Protein AF-A0A543CKT3-F1 (afdb_monomer_lite)

Secondary structure (DSSP, 8-state):
----TTPPPPSS-HHHHHHHHHHHHHH--HHHHHHHHHTHHHHHHHHHHHHHHHHHHHHHHHHHHHHHHHHHHHHHTT-S-TTHHHHHHHHHTT---GGGSTT-PPP----

Sequence (111 aa):
MTRPQHAPRPTLDLDAVRTHLRDAHARRVSTALWTAIADVPVLITEIDRLRTLLALARGQYANLLAAARATLAADQDGENDPLGYLRDEVDANGQLPHRYAPGSRPVDGGR

Structure (mmCIF, N/CA/C/O backbone):
data_AF-A0A543CKT3-F1
#
_entry.id   AF-A0A543CKT3-F1
#
loop_
_atom_site.group_PDB
_atom_site.id
_atom_site.type_symbol
_atom_site.label_atom_id
_atom_site.label_alt_id
_atom_site.label_comp_id
_atom_site.label_asym_id
_atom_site.label_entity_id
_atom_site.label_seq_id
_atom_site.pdbx_PDB_ins_code
_atom_site.Cartn_x
_atom_site.Cartn_y
_atom_site.Cartn_z
_atom_site.occupancy
_atom_site.B_iso_or_equiv
_atom_site.auth_seq_id
_atom_site.auth_comp_id
_atom_site.auth_asym_id
_atom_site.auth_atom_id
_atom_site.pdbx_PDB_model_num
ATOM 1 N N . MET A 1 1 ? 18.207 15.061 7.629 1.00 36.16 1 MET A N 1
ATOM 2 C CA . MET A 1 1 ? 17.121 14.431 6.846 1.00 36.16 1 MET A CA 1
ATOM 3 C C . MET A 1 1 ? 17.102 12.945 7.159 1.00 36.16 1 MET A C 1
ATOM 5 O O . MET A 1 1 ? 17.951 12.203 6.683 1.00 36.16 1 MET A O 1
ATOM 9 N N . THR A 1 2 ? 16.206 12.532 8.048 1.00 38.91 2 THR A N 1
ATOM 10 C CA . THR A 1 2 ? 16.032 11.144 8.488 1.00 38.91 2 THR A CA 1
ATOM 11 C C . THR A 1 2 ? 15.443 10.341 7.330 1.00 38.91 2 THR A C 1
ATOM 13 O O . THR A 1 2 ? 14.368 10.676 6.840 1.00 38.91 2 THR A O 1
ATOM 16 N N . ARG A 1 3 ? 16.146 9.306 6.849 1.00 39.88 3 ARG A N 1
ATOM 17 C CA . ARG A 1 3 ? 15.558 8.346 5.900 1.00 39.88 3 ARG A CA 1
ATOM 18 C C . ARG A 1 3 ? 14.258 7.806 6.514 1.00 39.88 3 ARG A C 1
ATOM 20 O O . ARG A 1 3 ? 14.312 7.383 7.671 1.00 39.88 3 ARG A O 1
ATOM 27 N N . PRO A 1 4 ? 13.126 7.768 5.789 1.00 49.50 4 PRO A N 1
ATOM 28 C CA . PRO A 1 4 ? 11.969 7.022 6.257 1.00 49.50 4 PRO A CA 1
ATOM 29 C C . PRO A 1 4 ? 12.400 5.559 6.386 1.00 49.50 4 PRO A C 1
ATOM 31 O O . PRO A 1 4 ? 12.705 4.902 5.392 1.00 49.50 4 PRO A O 1
ATOM 34 N N . GLN A 1 5 ? 12.484 5.065 7.622 1.00 56.31 5 GLN A N 1
ATOM 35 C CA . GLN A 1 5 ? 13.007 3.734 7.959 1.00 56.31 5 GLN A CA 1
ATOM 36 C C . GLN A 1 5 ? 12.160 2.583 7.372 1.00 56.31 5 GLN A C 1
ATOM 38 O O . GLN A 1 5 ? 12.539 1.426 7.497 1.00 56.31 5 GLN A O 1
ATOM 43 N N . HIS A 1 6 ? 11.043 2.901 6.706 1.00 62.66 6 HIS A N 1
ATOM 44 C CA . HIS A 1 6 ? 10.046 1.970 6.175 1.00 62.66 6 HIS A CA 1
ATOM 45 C C . HIS A 1 6 ? 9.827 2.063 4.655 1.00 62.66 6 HIS A C 1
ATOM 47 O O . HIS A 1 6 ? 8.876 1.481 4.140 1.00 62.66 6 HIS A O 1
ATOM 53 N N . ALA A 1 7 ? 10.668 2.787 3.906 1.00 71.62 7 ALA A N 1
ATOM 54 C CA . ALA A 1 7 ? 10.535 2.781 2.449 1.00 71.62 7 ALA A CA 1
ATOM 55 C C . ALA A 1 7 ? 10.806 1.362 1.902 1.00 71.62 7 ALA A C 1
ATOM 57 O O . ALA A 1 7 ? 11.874 0.807 2.194 1.00 71.62 7 ALA A O 1
ATOM 58 N N . PRO A 1 8 ? 9.881 0.763 1.125 1.00 80.94 8 PRO A N 1
ATOM 59 C CA . PRO A 1 8 ? 10.107 -0.549 0.537 1.00 80.94 8 PRO A CA 1
ATOM 60 C C . PRO A 1 8 ? 11.344 -0.496 -0.360 1.00 80.94 8 PRO A C 1
ATOM 62 O O . PRO A 1 8 ? 11.499 0.413 -1.179 1.00 80.94 8 PRO A O 1
ATOM 65 N N . ARG A 1 9 ? 12.255 -1.455 -0.170 1.00 84.88 9 ARG A N 1
ATOM 66 C CA . ARG A 1 9 ? 13.454 -1.554 -1.004 1.00 84.88 9 ARG A CA 1
ATOM 67 C C . ARG A 1 9 ? 13.050 -1.993 -2.416 1.00 84.88 9 ARG A C 1
ATOM 69 O O . ARG A 1 9 ? 12.261 -2.939 -2.517 1.00 84.88 9 ARG A O 1
ATOM 76 N N . PRO A 1 10 ? 13.592 -1.347 -3.464 1.00 87.44 10 PRO A N 1
ATOM 77 C CA . PRO A 1 10 ? 13.371 -1.780 -4.834 1.00 87.44 10 PRO A CA 1
ATOM 78 C C . PRO A 1 10 ? 13.787 -3.237 -5.020 1.00 87.44 10 PRO A C 1
ATOM 80 O O . PRO A 1 10 ? 14.807 -3.653 -4.465 1.00 87.44 10 PRO A O 1
ATOM 83 N N . THR A 1 11 ? 13.007 -4.006 -5.779 1.00 90.56 11 THR A N 1
ATOM 84 C CA . THR A 1 11 ? 13.377 -5.402 -6.095 1.00 90.56 11 THR A CA 1
ATOM 85 C C . THR A 1 11 ? 14.303 -5.522 -7.297 1.00 90.56 11 THR A C 1
ATOM 87 O O . THR A 1 11 ? 15.028 -6.507 -7.416 1.00 90.56 11 THR A O 1
ATOM 90 N N . LEU A 1 12 ? 14.307 -4.501 -8.155 1.00 92.06 12 LEU A N 1
ATOM 91 C CA . LEU A 1 12 ? 15.176 -4.402 -9.319 1.00 92.06 12 LEU A CA 1
ATOM 92 C C . LEU A 1 12 ? 16.419 -3.556 -9.030 1.00 92.06 12 LEU A C 1
ATOM 94 O O . LEU A 1 12 ? 16.400 -2.645 -8.196 1.00 92.06 12 LEU A O 1
ATOM 98 N N . ASP A 1 13 ? 17.491 -3.834 -9.768 1.00 94.31 13 ASP A N 1
ATOM 99 C CA . ASP A 1 13 ? 18.712 -3.034 -9.745 1.00 94.31 13 ASP A CA 1
ATOM 100 C C . ASP A 1 13 ? 18.505 -1.732 -10.535 1.00 94.31 13 ASP A C 1
ATOM 102 O O . ASP A 1 13 ? 18.619 -1.677 -11.762 1.00 94.31 13 ASP A O 1
ATOM 106 N N . LEU A 1 14 ? 18.170 -0.660 -9.814 1.00 92.81 14 LEU A N 1
ATOM 107 C CA . LEU A 1 14 ? 17.936 0.652 -10.417 1.00 92.81 14 LEU A CA 1
ATOM 108 C C . LEU A 1 14 ? 19.203 1.239 -11.043 1.00 92.81 14 LEU A C 1
ATOM 110 O O . LEU A 1 14 ? 19.102 2.050 -11.966 1.00 92.81 14 LEU A O 1
ATOM 114 N N . ASP A 1 15 ? 20.382 0.868 -10.550 1.00 94.62 15 ASP A N 1
ATOM 115 C CA . ASP A 1 15 ? 21.638 1.399 -11.063 1.00 94.62 15 ASP A CA 1
ATOM 116 C C . ASP A 1 15 ? 22.016 0.720 -12.381 1.00 94.62 15 ASP A C 1
ATOM 118 O O . ASP A 1 15 ? 22.476 1.406 -13.301 1.00 94.62 15 ASP A O 1
ATOM 122 N N . ALA A 1 16 ? 21.711 -0.571 -12.536 1.00 94.19 16 ALA A N 1
ATOM 123 C CA . ALA A 1 16 ? 21.790 -1.261 -13.822 1.00 94.19 16 ALA A CA 1
ATOM 124 C C . ALA A 1 16 ? 20.866 -0.612 -14.868 1.00 94.19 16 ALA A C 1
ATOM 126 O O . ALA A 1 16 ? 21.343 -0.188 -15.922 1.00 94.19 16 ALA A O 1
ATOM 127 N N . VAL A 1 17 ? 19.585 -0.397 -14.541 1.00 95.94 17 VAL A N 1
ATOM 128 C CA . VAL A 1 17 ? 18.618 0.255 -15.450 1.00 95.94 17 VAL A CA 1
ATOM 129 C C . VAL A 1 17 ? 19.081 1.657 -15.862 1.00 95.94 17 VAL A C 1
ATOM 131 O O . VAL A 1 17 ? 19.076 2.028 -17.039 1.00 95.94 17 VAL A O 1
ATOM 134 N N . ARG A 1 18 ? 19.549 2.464 -14.899 1.00 96.12 18 ARG A N 1
ATOM 135 C CA . ARG A 1 18 ? 20.107 3.798 -15.185 1.00 96.12 18 ARG A CA 1
ATOM 136 C C . ARG A 1 18 ? 21.345 3.732 -16.066 1.00 96.12 18 ARG A C 1
ATOM 138 O O . ARG A 1 18 ? 21.627 4.679 -16.799 1.00 96.12 18 ARG A O 1
ATOM 145 N N . THR A 1 19 ? 22.131 2.670 -15.953 1.00 97.25 19 THR A N 1
ATOM 146 C CA . THR A 1 19 ? 23.323 2.462 -16.775 1.00 97.25 19 THR A CA 1
ATOM 147 C C . THR A 1 19 ? 22.934 2.126 -18.206 1.00 97.25 19 THR A C 1
ATOM 149 O O . THR A 1 19 ? 23.412 2.804 -19.112 1.00 97.25 19 THR A O 1
ATOM 152 N N . HIS A 1 20 ? 21.991 1.205 -18.415 1.00 95.69 20 HIS A N 1
ATOM 153 C CA . HIS A 1 20 ? 21.482 0.876 -19.748 1.00 95.69 20 HIS A CA 1
ATOM 154 C C . HIS A 1 20 ? 20.886 2.095 -20.457 1.00 95.69 20 HIS A C 1
ATOM 156 O O . HIS A 1 20 ? 21.208 2.350 -21.618 1.00 95.69 20 HIS A O 1
ATOM 162 N N . LEU A 1 21 ? 20.089 2.908 -19.752 1.00 94.88 21 LEU A N 1
ATOM 163 C CA . LEU A 1 21 ? 19.525 4.135 -20.318 1.00 94.88 21 LEU A CA 1
ATOM 164 C C . LEU A 1 21 ? 20.618 5.129 -20.739 1.00 94.88 21 LEU A C 1
ATOM 166 O O . LEU A 1 21 ? 20.566 5.688 -21.837 1.00 94.88 21 LEU A O 1
ATOM 170 N N . ARG A 1 22 ? 21.626 5.347 -19.886 1.00 96.62 22 ARG A N 1
ATOM 171 C CA . ARG A 1 22 ? 22.757 6.231 -20.210 1.00 96.62 22 ARG A CA 1
ATOM 172 C C . ARG A 1 22 ? 23.546 5.717 -21.411 1.00 96.62 22 ARG A C 1
ATOM 174 O O . ARG A 1 22 ? 23.859 6.507 -22.300 1.00 96.62 22 ARG A O 1
ATOM 181 N N . ASP A 1 23 ? 23.824 4.418 -21.466 1.00 94.44 23 ASP A N 1
ATOM 182 C CA . ASP A 1 23 ? 24.523 3.798 -22.592 1.00 94.44 23 ASP A CA 1
ATOM 183 C C . ASP A 1 23 ? 23.727 3.915 -23.898 1.00 94.44 23 ASP A C 1
ATOM 185 O O . ASP A 1 23 ? 24.303 4.253 -24.936 1.00 94.44 23 ASP A O 1
ATOM 189 N N . ALA A 1 24 ? 22.405 3.719 -23.856 1.00 95.12 24 ALA A N 1
ATOM 190 C CA . ALA A 1 24 ? 21.529 3.908 -25.009 1.00 95.12 24 ALA A CA 1
ATOM 191 C C . ALA A 1 24 ? 21.582 5.352 -25.535 1.00 95.12 24 ALA A C 1
ATOM 193 O O . ALA A 1 24 ? 21.748 5.568 -26.738 1.00 95.12 24 ALA A O 1
ATOM 194 N N . HIS A 1 25 ? 21.517 6.344 -24.640 1.00 93.44 25 HIS A N 1
ATOM 195 C CA . HIS A 1 25 ? 21.609 7.762 -24.998 1.00 93.44 25 HIS A CA 1
ATOM 196 C C . HIS A 1 25 ? 22.975 8.152 -25.577 1.00 93.44 25 HIS A C 1
ATOM 198 O O . HIS A 1 25 ? 23.030 8.926 -26.539 1.00 93.44 25 HIS A O 1
ATOM 204 N N . ALA A 1 26 ? 24.059 7.639 -24.989 1.00 94.75 26 ALA A N 1
ATOM 205 C CA . ALA A 1 26 ? 25.425 7.991 -25.361 1.00 94.75 26 ALA A CA 1
ATOM 206 C C . ALA A 1 26 ? 25.859 7.339 -26.678 1.00 94.75 26 ALA A C 1
ATOM 208 O O . ALA A 1 26 ? 26.428 8.005 -27.538 1.00 94.75 26 ALA A O 1
ATOM 209 N N . ARG A 1 27 ? 25.593 6.038 -26.843 1.00 91.12 27 ARG A N 1
ATOM 210 C CA . ARG A 1 27 ? 26.111 5.256 -27.975 1.00 91.12 27 ARG A CA 1
ATOM 211 C C . ARG A 1 27 ? 25.148 5.217 -29.153 1.00 91.12 27 ARG A C 1
ATOM 213 O O . ARG A 1 27 ? 25.598 5.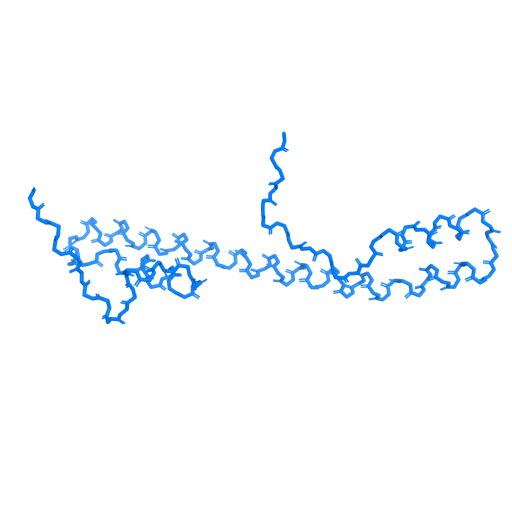098 -30.286 1.00 91.12 27 ARG A O 1
ATOM 220 N N . ARG A 1 28 ? 23.835 5.290 -28.894 1.00 86.88 28 ARG A N 1
ATOM 221 C CA . ARG A 1 28 ? 22.755 5.225 -29.901 1.00 86.88 28 ARG A CA 1
ATOM 222 C C . ARG A 1 28 ? 22.860 4.038 -30.867 1.00 86.88 28 ARG A C 1
ATOM 224 O O . ARG A 1 28 ? 22.357 4.092 -31.986 1.00 86.88 28 ARG A O 1
ATOM 231 N N . VAL A 1 29 ? 23.502 2.958 -30.428 1.00 93.50 29 VAL A N 1
ATOM 232 C CA . VAL A 1 29 ? 23.581 1.694 -31.165 1.00 93.50 29 VAL A CA 1
ATOM 233 C C . VAL A 1 29 ? 22.371 0.827 -30.835 1.00 93.50 29 VAL A C 1
ATOM 235 O O . VAL A 1 29 ? 21.871 0.850 -29.707 1.00 93.50 29 VAL A O 1
ATOM 238 N N . SER A 1 30 ? 21.911 0.041 -31.810 1.00 93.50 30 SER A N 1
ATOM 239 C CA . SER A 1 30 ? 20.669 -0.735 -31.707 1.0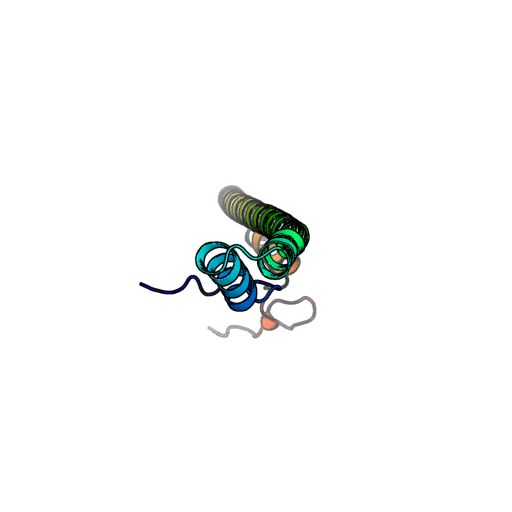0 93.50 30 SER A CA 1
ATOM 240 C C . SER A 1 30 ? 20.639 -1.660 -30.491 1.00 93.50 30 SER A C 1
ATOM 242 O O . SER A 1 30 ? 19.609 -1.762 -29.838 1.00 93.50 30 SER A O 1
ATOM 244 N N . THR A 1 31 ? 21.760 -2.297 -30.145 1.00 95.31 31 THR A N 1
ATOM 245 C CA . THR A 1 31 ? 21.847 -3.199 -28.986 1.00 95.31 31 THR A CA 1
ATOM 246 C C . THR A 1 31 ? 21.613 -2.470 -27.666 1.00 95.31 31 THR A C 1
ATOM 248 O O . THR A 1 31 ? 20.777 -2.902 -26.885 1.00 95.31 31 THR A O 1
ATOM 251 N N . ALA A 1 32 ? 22.276 -1.331 -27.441 1.00 93.62 32 ALA A N 1
ATOM 252 C CA . ALA A 1 32 ? 22.096 -0.533 -26.227 1.00 93.62 32 ALA A CA 1
ATOM 253 C C . ALA A 1 32 ? 20.656 -0.008 -26.099 1.00 93.62 32 ALA A C 1
ATOM 255 O O . ALA A 1 32 ? 20.093 -0.000 -25.006 1.00 93.62 32 ALA A O 1
ATOM 256 N N . LEU A 1 33 ? 20.043 0.380 -27.223 1.00 95.62 33 LEU A N 1
ATOM 257 C CA . LEU A 1 33 ? 18.647 0.806 -27.250 1.00 95.62 33 LEU A CA 1
ATOM 258 C C . LEU A 1 33 ? 17.693 -0.340 -26.882 1.00 95.62 33 LEU A C 1
ATOM 260 O O . LEU A 1 33 ? 16.812 -0.149 -26.049 1.00 95.62 33 LEU A O 1
ATOM 264 N N . TRP A 1 34 ? 17.886 -1.531 -27.455 1.00 97.25 34 TRP A N 1
ATOM 265 C CA . TRP A 1 34 ? 17.075 -2.705 -27.125 1.00 97.25 34 TRP A CA 1
ATOM 266 C C . TRP A 1 34 ? 17.223 -3.127 -25.664 1.00 97.25 34 TRP A C 1
ATOM 268 O O . TRP A 1 34 ? 16.217 -3.448 -25.037 1.00 97.25 34 TRP A O 1
ATOM 278 N N . THR A 1 35 ? 18.432 -3.063 -25.101 1.00 95.44 35 THR A N 1
ATOM 279 C CA . THR A 1 35 ? 18.651 -3.335 -23.675 1.00 95.44 35 THR A CA 1
ATOM 280 C C . THR A 1 35 ? 17.863 -2.362 -22.796 1.00 95.44 35 THR A C 1
ATOM 282 O O . THR A 1 35 ? 17.146 -2.802 -21.905 1.00 95.44 35 THR A O 1
ATOM 285 N N . ALA A 1 36 ? 17.911 -1.056 -23.079 1.00 95.50 36 ALA A N 1
ATOM 286 C CA . ALA A 1 36 ? 17.139 -0.071 -22.317 1.00 95.50 36 ALA A CA 1
ATOM 287 C C . ALA A 1 36 ? 15.614 -0.253 -22.471 1.00 95.50 36 ALA A C 1
ATOM 289 O O . ALA A 1 36 ? 14.866 -0.040 -21.520 1.00 95.50 36 ALA A O 1
ATOM 290 N N . ILE A 1 37 ? 15.136 -0.671 -23.650 1.00 97.00 37 ILE A N 1
ATOM 291 C CA . ILE A 1 37 ? 13.716 -0.998 -23.874 1.00 97.00 37 ILE A CA 1
ATOM 292 C C . ILE A 1 37 ? 13.304 -2.243 -23.074 1.00 97.00 37 ILE A C 1
ATOM 294 O O . ILE A 1 37 ? 12.200 -2.282 -22.531 1.00 97.00 37 ILE A O 1
ATOM 298 N N . ALA A 1 38 ? 14.181 -3.242 -22.964 1.00 96.38 38 ALA A N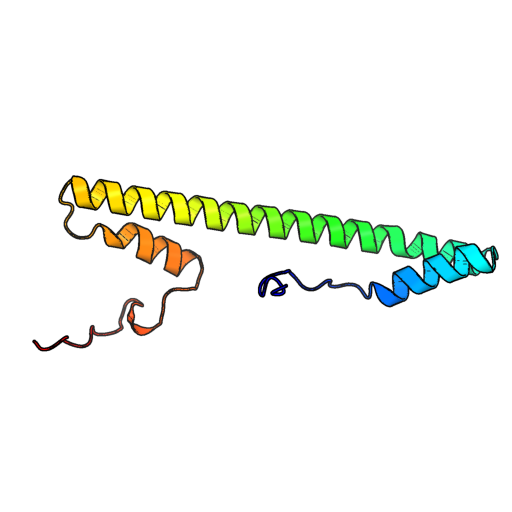 1
ATOM 299 C CA . ALA A 1 38 ? 13.914 -4.468 -22.216 1.00 96.38 38 ALA A CA 1
ATOM 300 C C . ALA A 1 38 ? 13.743 -4.236 -20.701 1.00 96.38 38 ALA A C 1
ATOM 302 O O . ALA A 1 38 ? 13.098 -5.047 -20.039 1.00 96.38 38 ALA A O 1
ATOM 303 N N . ASP A 1 39 ? 14.236 -3.116 -20.161 1.00 97.44 39 ASP A N 1
ATOM 304 C CA . ASP A 1 39 ? 14.025 -2.737 -18.758 1.00 97.44 39 ASP A CA 1
ATOM 305 C C . ASP A 1 39 ? 12.602 -2.198 -18.487 1.00 97.44 39 ASP A C 1
ATOM 307 O O . ASP A 1 39 ? 12.145 -2.195 -17.342 1.00 97.44 39 ASP A O 1
ATOM 311 N N . VAL A 1 40 ? 11.861 -1.760 -19.518 1.00 96.81 40 VAL A N 1
ATOM 312 C CA . VAL A 1 40 ? 10.535 -1.127 -19.355 1.00 96.81 40 VAL A CA 1
ATOM 313 C C . VAL A 1 40 ? 9.510 -2.046 -18.672 1.00 96.81 40 VAL A C 1
ATOM 315 O O . VAL A 1 40 ? 8.888 -1.600 -17.705 1.00 96.81 40 VAL A O 1
ATOM 318 N N . PRO A 1 41 ? 9.321 -3.318 -19.079 1.00 97.50 41 PRO A N 1
ATOM 319 C CA . PRO A 1 41 ? 8.383 -4.214 -18.398 1.00 97.50 41 PRO A CA 1
ATOM 320 C C . PRO A 1 41 ? 8.745 -4.464 -16.926 1.00 97.50 41 PRO A C 1
ATOM 322 O O . PRO A 1 41 ? 7.859 -4.579 -16.075 1.00 97.50 41 PRO A O 1
ATOM 325 N N . VAL A 1 42 ? 10.043 -4.505 -16.608 1.00 95.12 42 VAL A N 1
ATOM 326 C CA . VAL A 1 42 ? 10.534 -4.689 -15.234 1.00 95.12 42 VAL A CA 1
ATOM 327 C C . VAL A 1 42 ? 10.206 -3.459 -14.383 1.00 95.12 42 VAL A C 1
ATOM 329 O O . VAL A 1 42 ? 9.701 -3.596 -13.269 1.00 95.12 42 VAL A O 1
ATOM 332 N N . LEU A 1 43 ? 10.397 -2.252 -14.927 1.00 96.75 43 LEU A N 1
ATOM 333 C CA . LEU A 1 43 ? 10.018 -1.002 -14.261 1.00 96.75 43 LEU A CA 1
ATOM 334 C C . LEU A 1 43 ? 8.507 -0.892 -14.029 1.00 96.75 43 LEU A C 1
ATOM 336 O O . LEU A 1 43 ? 8.097 -0.472 -12.949 1.00 96.75 43 LEU A O 1
ATOM 340 N N . ILE A 1 44 ? 7.679 -1.280 -15.005 1.00 98.06 44 ILE A N 1
ATOM 341 C CA . ILE A 1 44 ? 6.213 -1.299 -14.851 1.00 98.06 44 ILE A CA 1
ATOM 342 C C . ILE A 1 44 ? 5.816 -2.239 -13.706 1.00 98.06 44 ILE A C 1
ATOM 344 O O . ILE A 1 44 ? 5.058 -1.844 -12.822 1.00 98.06 44 ILE A O 1
ATOM 348 N N . THR A 1 45 ? 6.399 -3.440 -13.669 1.00 97.06 45 THR A N 1
ATOM 349 C CA . THR A 1 45 ? 6.140 -4.431 -12.612 1.00 97.06 45 THR A CA 1
ATOM 350 C C . THR A 1 45 ? 6.506 -3.890 -11.226 1.00 97.06 45 THR A C 1
ATOM 352 O O . THR A 1 45 ? 5.749 -4.055 -10.267 1.00 97.06 45 THR A O 1
ATOM 355 N N . GLU A 1 46 ? 7.642 -3.200 -11.103 1.00 96.06 46 GLU A N 1
ATOM 356 C CA . GLU A 1 46 ? 8.058 -2.591 -9.837 1.00 96.06 46 GLU A CA 1
ATOM 357 C C . GLU A 1 46 ? 7.152 -1.422 -9.429 1.00 96.06 46 GLU A C 1
ATOM 359 O O . GLU A 1 46 ? 6.809 -1.295 -8.253 1.00 96.06 46 GLU A O 1
ATOM 364 N N . ILE A 1 47 ? 6.703 -0.596 -10.379 1.00 96.38 47 ILE A N 1
ATOM 365 C CA . ILE A 1 47 ? 5.727 0.469 -10.110 1.00 96.38 47 ILE A CA 1
ATOM 366 C C . ILE A 1 47 ? 4.423 -0.129 -9.574 1.00 96.38 47 ILE A C 1
ATOM 368 O O . ILE A 1 47 ? 3.919 0.342 -8.554 1.00 96.38 47 ILE A O 1
ATOM 372 N N . ASP A 1 48 ? 3.891 -1.176 -10.202 1.00 97.50 48 ASP A N 1
ATOM 373 C CA . ASP A 1 48 ? 2.654 -1.822 -9.753 1.00 97.50 48 ASP A CA 1
ATOM 374 C C . ASP A 1 48 ? 2.813 -2.457 -8.367 1.00 97.50 48 ASP A C 1
ATOM 376 O O . ASP A 1 48 ? 1.955 -2.279 -7.496 1.00 97.50 48 ASP A O 1
ATOM 380 N N . ARG A 1 49 ? 3.955 -3.101 -8.099 1.00 95.56 49 ARG A N 1
ATOM 381 C CA . ARG A 1 49 ? 4.302 -3.596 -6.760 1.00 95.56 49 ARG A CA 1
ATOM 382 C C . ARG A 1 49 ? 4.307 -2.466 -5.727 1.00 95.56 49 ARG A C 1
ATOM 384 O O . ARG A 1 49 ? 3.691 -2.602 -4.670 1.00 95.56 49 ARG A O 1
ATOM 391 N N . LEU A 1 50 ? 4.980 -1.351 -6.011 1.00 95.62 50 LEU A N 1
ATOM 392 C CA . LEU A 1 50 ? 5.055 -0.206 -5.099 1.00 95.62 50 LEU A CA 1
ATOM 393 C C . LEU A 1 50 ? 3.679 0.434 -4.866 1.00 95.62 50 LEU A C 1
ATOM 395 O O . LEU A 1 50 ? 3.381 0.838 -3.741 1.00 95.62 50 LEU A O 1
ATOM 399 N N . ARG A 1 51 ? 2.815 0.487 -5.888 1.00 96.62 51 ARG A N 1
ATOM 400 C CA . ARG A 1 51 ? 1.429 0.969 -5.756 1.00 96.62 51 ARG A CA 1
ATOM 401 C C . ARG A 1 51 ? 0.607 0.064 -4.845 1.00 96.62 51 ARG A C 1
ATOM 403 O O . ARG A 1 51 ? -0.086 0.581 -3.971 1.00 96.62 51 ARG A O 1
ATOM 410 N N . THR A 1 52 ? 0.730 -1.253 -4.996 1.00 96.44 52 THR A N 1
ATOM 411 C CA . THR A 1 52 ? 0.085 -2.230 -4.107 1.00 96.44 52 THR A CA 1
ATOM 412 C C . THR A 1 52 ? 0.568 -2.074 -2.666 1.00 96.44 52 THR A C 1
ATOM 414 O O . THR A 1 52 ? -0.251 -1.964 -1.758 1.00 96.44 52 THR A O 1
ATOM 417 N N . LEU A 1 53 ? 1.883 -1.976 -2.441 1.00 94.81 53 LEU A N 1
ATOM 418 C CA . LEU A 1 53 ? 2.444 -1.771 -1.100 1.00 94.81 53 LEU A CA 1
ATOM 419 C C . LEU A 1 53 ? 1.973 -0.454 -0.467 1.00 94.81 53 LEU A C 1
ATOM 421 O O . LEU A 1 53 ? 1.649 -0.421 0.718 1.00 94.81 53 LEU A O 1
ATOM 425 N N . LEU A 1 54 ? 1.884 0.622 -1.252 1.00 94.81 54 LEU A N 1
ATOM 426 C CA . LEU A 1 54 ? 1.364 1.903 -0.776 1.00 94.81 54 LEU A CA 1
ATOM 427 C C . LEU A 1 54 ? -0.126 1.825 -0.418 1.00 94.81 54 LEU A C 1
ATOM 429 O O . LEU A 1 54 ? -0.542 2.414 0.579 1.00 94.81 54 LEU A O 1
ATOM 433 N N . ALA A 1 55 ? -0.931 1.125 -1.219 1.00 96.12 55 ALA A N 1
ATOM 434 C CA . ALA A 1 55 ? -2.347 0.917 -0.932 1.00 96.12 55 ALA A CA 1
ATOM 435 C C . ALA A 1 55 ? -2.540 0.114 0.363 1.00 96.12 55 ALA A C 1
ATOM 437 O O . ALA A 1 55 ? -3.321 0.529 1.218 1.00 96.12 55 ALA A O 1
ATOM 438 N N . LEU A 1 56 ? -1.768 -0.963 0.546 1.00 93.94 56 LEU A N 1
ATOM 439 C CA . LEU A 1 56 ? -1.769 -1.764 1.771 1.00 93.94 56 LEU A CA 1
ATOM 440 C C . LEU A 1 56 ? -1.390 -0.923 2.996 1.00 93.94 56 LEU A C 1
ATOM 442 O O . LEU A 1 56 ? -2.144 -0.893 3.963 1.00 93.94 56 LEU A O 1
ATOM 446 N N . ALA A 1 57 ? -0.290 -0.167 2.931 1.00 92.50 57 ALA A N 1
ATOM 447 C CA . ALA A 1 57 ? 0.155 0.678 4.041 1.00 92.50 57 ALA A CA 1
ATOM 448 C C . ALA A 1 57 ? -0.873 1.765 4.407 1.00 92.50 57 ALA A C 1
ATOM 450 O O . ALA A 1 57 ? -1.099 2.051 5.583 1.00 92.50 57 ALA A O 1
ATOM 451 N N . ARG A 1 58 ? -1.532 2.367 3.407 1.00 95.81 58 ARG A N 1
ATOM 452 C CA . ARG A 1 58 ? -2.623 3.330 3.638 1.00 95.81 58 ARG A CA 1
ATOM 453 C C . ARG A 1 58 ? -3.844 2.676 4.279 1.00 95.81 58 ARG A C 1
ATOM 455 O O . ARG A 1 58 ? -4.453 3.299 5.142 1.00 95.81 58 ARG A O 1
ATOM 462 N N . GLY A 1 59 ? -4.177 1.449 3.880 1.00 95.94 59 GLY A N 1
ATOM 463 C CA . GLY A 1 59 ? -5.242 0.657 4.498 1.00 95.94 59 GLY A CA 1
ATOM 464 C C . GLY A 1 59 ? -4.946 0.349 5.965 1.00 95.94 59 GLY A C 1
ATOM 465 O O . GLY A 1 59 ? -5.757 0.666 6.827 1.00 95.94 59 GLY A O 1
ATOM 466 N N . GLN A 1 60 ? -3.747 -0.155 6.263 1.00 94.38 60 GLN A N 1
ATOM 467 C CA . GLN A 1 60 ? -3.300 -0.433 7.635 1.00 94.38 60 GLN A CA 1
ATOM 468 C C . GLN A 1 60 ? -3.346 0.819 8.520 1.00 94.38 60 GLN A C 1
ATOM 470 O O . GLN A 1 60 ? -3.842 0.773 9.643 1.00 94.38 60 GLN A O 1
ATOM 475 N N . TYR A 1 61 ? -2.895 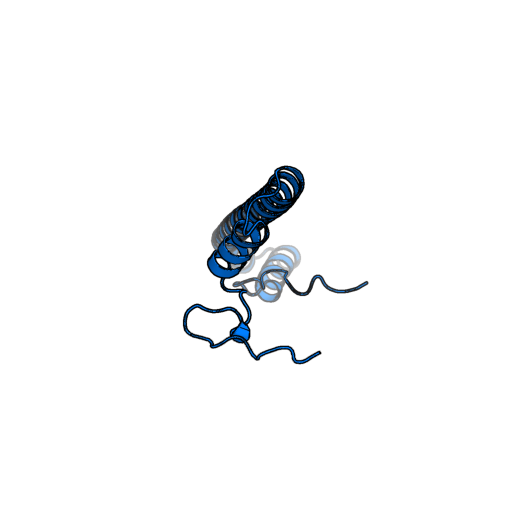1.965 8.001 1.00 94.75 61 TYR A N 1
ATOM 476 C CA . TYR A 1 61 ? -2.986 3.236 8.719 1.00 94.75 61 TYR A CA 1
ATOM 477 C C . TYR A 1 61 ? -4.437 3.670 8.975 1.00 94.75 61 TYR A C 1
ATOM 479 O O . TYR A 1 61 ? -4.754 4.128 10.072 1.00 94.75 61 TYR A O 1
ATOM 487 N N . ALA A 1 62 ? -5.319 3.537 7.980 1.00 97.50 62 ALA A N 1
ATOM 488 C CA . ALA A 1 62 ? -6.729 3.884 8.130 1.00 97.50 62 ALA A CA 1
ATOM 489 C C . ALA A 1 62 ? -7.420 3.009 9.187 1.00 97.50 62 ALA A C 1
ATOM 491 O O . ALA A 1 62 ? -8.160 3.545 10.011 1.00 97.50 62 ALA A O 1
ATOM 492 N N . ASN A 1 63 ? -7.128 1.706 9.205 1.00 96.19 63 ASN A N 1
ATOM 493 C CA . ASN A 1 63 ? -7.654 0.781 10.207 1.00 96.19 63 ASN A CA 1
ATOM 494 C C . ASN A 1 63 ? -7.149 1.127 11.612 1.00 96.19 63 ASN A C 1
ATOM 496 O O . ASN A 1 63 ? -7.950 1.271 12.532 1.00 96.19 63 ASN A O 1
ATOM 500 N N . LEU A 1 64 ? -5.847 1.386 11.770 1.00 96.69 64 LEU A N 1
ATOM 501 C CA . LEU A 1 64 ? -5.282 1.790 13.059 1.00 96.69 64 LEU A CA 1
ATOM 502 C C . LEU A 1 64 ? -5.891 3.109 13.565 1.00 96.69 64 LEU A C 1
ATOM 504 O O . LEU A 1 64 ? -6.200 3.246 14.747 1.00 96.69 64 LEU A O 1
ATOM 508 N N . LEU A 1 65 ? -6.102 4.082 12.672 1.00 98.25 65 LEU A N 1
ATOM 509 C CA . LEU A 1 65 ? -6.767 5.339 13.015 1.00 98.25 65 LEU A CA 1
ATOM 510 C C . LEU A 1 65 ? -8.235 5.117 13.407 1.00 98.25 65 LEU A C 1
ATOM 512 O O . LEU A 1 65 ? -8.733 5.797 14.304 1.00 98.25 65 LEU A O 1
ATOM 516 N N . ALA A 1 66 ? -8.927 4.185 12.748 1.00 98.06 66 ALA A N 1
ATOM 517 C CA . ALA A 1 66 ? -10.287 3.802 13.103 1.00 98.06 66 ALA A CA 1
ATOM 518 C C . ALA A 1 66 ? -10.339 3.149 14.491 1.00 98.06 66 ALA A C 1
ATOM 520 O O . ALA A 1 66 ? -11.141 3.584 15.312 1.00 98.06 66 ALA A O 1
ATOM 521 N N . ALA A 1 67 ? -9.441 2.209 14.799 1.00 98.06 67 ALA A N 1
ATOM 522 C CA . ALA A 1 67 ? -9.348 1.614 16.132 1.00 98.06 67 ALA A CA 1
ATOM 523 C C . ALA A 1 67 ? -8.991 2.633 17.214 1.00 98.06 67 ALA A C 1
ATOM 525 O O . ALA A 1 67 ? -9.626 2.645 18.260 1.00 98.06 67 ALA A O 1
ATOM 526 N N . ALA A 1 68 ? -8.052 3.549 16.958 1.00 98.06 68 ALA A N 1
ATOM 527 C CA . ALA A 1 68 ? -7.740 4.616 17.907 1.00 98.06 68 ALA A CA 1
ATOM 528 C C . ALA A 1 68 ? -8.968 5.499 18.199 1.00 98.06 68 ALA A C 1
ATOM 530 O O . ALA A 1 68 ? -9.215 5.864 19.346 1.00 98.06 68 ALA A O 1
ATOM 531 N N . ARG A 1 69 ? -9.768 5.821 17.173 1.00 98.44 69 ARG A N 1
ATOM 532 C CA . ARG A 1 69 ? -11.032 6.556 17.345 1.00 98.44 69 ARG A CA 1
ATOM 533 C C . ARG A 1 69 ? -12.076 5.737 18.104 1.00 98.44 69 ARG A C 1
ATOM 535 O O . ARG A 1 69 ? -12.746 6.304 18.959 1.00 98.44 69 ARG A O 1
ATOM 542 N N . ALA A 1 70 ? -12.191 4.440 17.818 1.00 98.06 70 ALA A N 1
ATOM 543 C CA . ALA A 1 70 ? -13.093 3.533 18.525 1.00 98.06 70 ALA A CA 1
ATOM 544 C C . ALA A 1 70 ? -12.728 3.431 20.012 1.00 98.06 70 ALA A C 1
ATOM 546 O O . ALA A 1 70 ? -13.597 3.593 20.856 1.00 98.06 70 ALA A O 1
ATOM 547 N N . THR A 1 71 ? -11.439 3.292 20.336 1.00 98.19 71 THR A N 1
ATOM 548 C CA . THR A 1 71 ? -10.932 3.313 21.715 1.00 98.19 71 THR A CA 1
ATOM 549 C C . THR A 1 71 ? -11.303 4.601 22.448 1.00 98.19 71 THR A C 1
ATOM 551 O O . THR A 1 71 ? -11.752 4.538 23.585 1.00 98.19 71 THR A O 1
ATOM 554 N N . LEU A 1 72 ? -11.145 5.770 21.817 1.00 98.31 72 LEU A N 1
ATOM 555 C CA . LEU A 1 72 ? -11.507 7.047 22.447 1.00 98.31 72 LEU A CA 1
ATOM 556 C C . LEU A 1 72 ? -13.016 7.177 22.691 1.00 98.31 72 LEU A C 1
ATOM 558 O O . LEU A 1 72 ? -13.412 7.734 23.708 1.00 98.31 72 LEU A O 1
ATOM 562 N N . ALA A 1 73 ? -13.849 6.683 21.774 1.00 98.31 73 ALA A N 1
ATOM 563 C CA . ALA A 1 73 ? -15.299 6.670 21.957 1.00 98.31 73 ALA A CA 1
ATOM 564 C C . ALA A 1 73 ? -15.712 5.700 23.077 1.00 98.31 73 ALA A C 1
ATOM 566 O O . ALA A 1 73 ? -16.443 6.082 23.982 1.00 98.31 73 ALA A O 1
ATOM 567 N N . ALA A 1 74 ? -15.159 4.487 23.072 1.00 97.75 74 ALA A N 1
ATOM 568 C CA . ALA A 1 74 ? -15.399 3.472 24.091 1.00 97.75 74 ALA A CA 1
ATOM 569 C C . ALA A 1 74 ? -14.994 3.934 25.503 1.00 97.75 74 ALA A C 1
ATOM 571 O O . ALA A 1 74 ? -15.698 3.656 26.470 1.00 97.75 74 ALA A O 1
ATOM 572 N N . ASP A 1 75 ? -13.892 4.681 25.627 1.00 98.12 75 ASP A N 1
ATOM 573 C CA . ASP A 1 75 ? -13.462 5.292 26.893 1.00 98.12 75 ASP A CA 1
ATOM 574 C C . ASP A 1 75 ? -14.466 6.347 27.388 1.00 98.12 75 ASP A C 1
ATOM 576 O O . ASP A 1 75 ? -14.827 6.359 28.564 1.00 98.12 75 ASP A O 1
ATOM 580 N N . GLN A 1 76 ? -14.988 7.183 26.484 1.00 97.62 76 GLN A N 1
ATOM 581 C CA . GLN A 1 76 ? -16.020 8.178 26.808 1.00 97.62 76 GLN A CA 1
ATOM 582 C C . GLN A 1 76 ? -17.351 7.540 27.219 1.00 97.62 76 GLN A C 1
ATOM 584 O O . GLN A 1 76 ? -18.031 8.065 28.102 1.00 97.62 76 GLN A O 1
ATOM 589 N N . ASP A 1 77 ? -17.698 6.408 26.610 1.00 97.94 77 ASP A N 1
ATOM 590 C CA . ASP A 1 77 ? -18.918 5.655 26.903 1.00 97.94 77 ASP A CA 1
ATOM 591 C C . ASP A 1 77 ? -18.785 4.763 28.155 1.00 97.94 77 ASP A C 1
ATOM 593 O O . ASP A 1 77 ? -19.770 4.175 28.609 1.00 97.94 77 ASP A O 1
ATOM 597 N N . GLY A 1 78 ? -17.588 4.675 28.748 1.00 97.12 78 GLY A N 1
ATOM 598 C CA . GLY A 1 78 ? -17.321 3.867 29.939 1.00 97.12 78 GLY A CA 1
ATOM 599 C C . GLY A 1 78 ? -17.316 2.359 29.673 1.00 97.12 78 GLY A C 1
ATOM 600 O O . GLY A 1 78 ? -17.653 1.579 30.567 1.00 97.12 78 GLY A O 1
ATOM 601 N N . GLU A 1 79 ? -16.967 1.935 28.455 1.00 97.00 79 GLU A N 1
ATOM 602 C CA . GLU A 1 79 ? -16.810 0.520 28.113 1.00 97.00 79 GLU A CA 1
ATOM 603 C C . GLU A 1 79 ? -15.716 -0.137 28.980 1.00 97.00 79 GLU A C 1
ATOM 605 O O . GLU A 1 79 ? -14.741 0.499 29.373 1.00 97.00 79 GLU A O 1
ATOM 610 N N . ASN A 1 80 ? -15.866 -1.430 29.296 1.00 94.00 80 ASN A N 1
ATOM 611 C CA . ASN A 1 80 ? -14.972 -2.128 30.231 1.00 94.00 80 ASN A CA 1
ATOM 612 C C . ASN A 1 80 ? -13.532 -2.318 29.704 1.00 94.00 80 ASN A C 1
ATOM 614 O O . ASN A 1 80 ? -12.604 -2.374 30.510 1.00 94.00 80 ASN A O 1
ATOM 618 N N . ASP A 1 81 ? -13.333 -2.451 28.384 1.00 94.25 81 ASP A N 1
ATOM 619 C CA . ASP A 1 81 ? -11.998 -2.561 27.762 1.00 94.25 81 ASP A CA 1
ATOM 620 C C . ASP A 1 81 ? -11.887 -1.754 26.449 1.00 94.25 81 ASP A C 1
ATOM 622 O O . ASP A 1 81 ? -11.801 -2.329 25.361 1.00 94.25 81 ASP A O 1
ATOM 626 N N . PRO A 1 82 ? -11.824 -0.411 26.516 1.00 94.38 82 PRO A N 1
ATOM 627 C CA . PRO A 1 82 ? -11.707 0.449 25.333 1.00 94.38 82 PRO A CA 1
ATOM 628 C C . PRO A 1 82 ? -10.427 0.198 24.522 1.00 94.38 82 PRO A C 1
ATOM 630 O O . PRO A 1 82 ? -10.372 0.429 23.312 1.00 94.38 82 PRO A O 1
ATOM 633 N N . LEU A 1 83 ? -9.365 -0.284 25.180 1.00 95.62 83 LEU A N 1
ATOM 634 C CA . LEU A 1 83 ? -8.093 -0.610 24.533 1.00 95.62 83 LEU A CA 1
ATOM 635 C C . LEU A 1 83 ? -8.165 -1.883 23.679 1.00 95.62 83 LEU A C 1
ATOM 637 O O . LEU A 1 83 ? -7.237 -2.112 22.902 1.00 95.62 83 LEU A O 1
ATOM 641 N N . GLY A 1 84 ? -9.238 -2.676 23.789 1.00 94.44 84 GLY A N 1
ATOM 642 C CA . GLY A 1 84 ? -9.462 -3.875 22.981 1.00 94.44 84 GLY A CA 1
ATOM 643 C C . GLY A 1 84 ? -9.332 -3.596 21.483 1.00 94.44 84 GLY A C 1
ATOM 644 O O . GLY A 1 84 ? -8.494 -4.207 20.827 1.00 94.44 84 GLY A O 1
ATOM 645 N N . TYR A 1 85 ? -10.024 -2.569 20.972 1.00 95.19 85 TYR A N 1
ATOM 646 C CA . TYR A 1 85 ? -9.969 -2.185 19.553 1.00 95.19 85 TYR A CA 1
ATOM 647 C C . TYR A 1 85 ? -8.542 -1.918 19.053 1.00 95.19 85 TYR A C 1
ATOM 649 O O . TYR A 1 85 ? -8.168 -2.327 17.954 1.00 95.19 85 TYR A O 1
ATOM 657 N N . LEU A 1 86 ? -7.722 -1.232 19.857 1.00 95.44 86 LEU A N 1
ATOM 658 C CA . LEU A 1 86 ? -6.344 -0.925 19.484 1.00 95.44 86 LEU A CA 1
ATOM 659 C C . LEU A 1 86 ? -5.442 -2.161 19.560 1.00 95.44 86 LEU A C 1
ATOM 661 O O . LEU A 1 86 ? -4.573 -2.318 18.706 1.00 95.44 86 LEU A O 1
ATOM 665 N N . ARG A 1 87 ? -5.627 -3.033 20.560 1.00 95.06 87 ARG A N 1
ATOM 666 C CA . ARG A 1 87 ? -4.861 -4.286 20.661 1.00 95.06 87 ARG A CA 1
ATOM 667 C C . ARG A 1 87 ? -5.159 -5.203 19.481 1.00 95.06 87 ARG A C 1
ATOM 669 O O . ARG A 1 87 ? -4.206 -5.708 18.896 1.00 95.06 87 ARG A O 1
ATO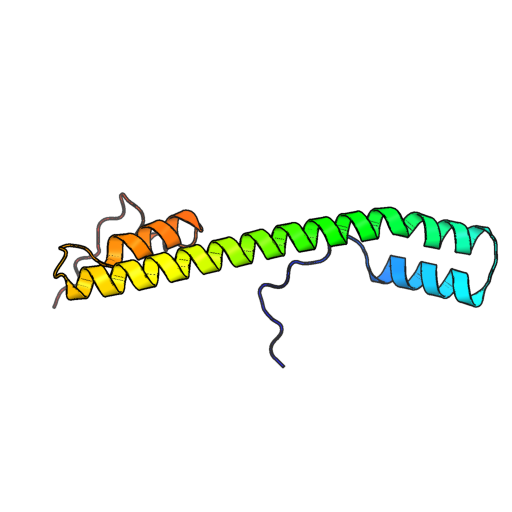M 676 N N . ASP A 1 88 ? -6.428 -5.339 19.106 1.00 93.88 88 ASP A N 1
ATOM 677 C CA . ASP A 1 88 ? -6.860 -6.168 17.980 1.00 93.88 88 ASP A CA 1
ATOM 678 C C . ASP A 1 88 ? -6.254 -5.680 16.660 1.00 93.88 88 ASP A C 1
ATOM 680 O O . ASP A 1 88 ? -5.673 -6.467 15.917 1.00 93.88 88 ASP A O 1
ATOM 684 N N . GLU A 1 89 ? -6.288 -4.371 16.385 1.00 95.31 89 GLU A N 1
ATOM 685 C CA . GLU A 1 89 ? -5.664 -3.834 15.169 1.00 95.31 89 GLU A CA 1
ATOM 686 C C . GLU A 1 89 ? -4.132 -3.927 15.190 1.00 95.31 89 GLU A C 1
ATOM 688 O O . GLU A 1 89 ? -3.502 -4.177 14.159 1.00 95.31 89 GLU A O 1
ATOM 693 N N . VAL A 1 90 ? -3.490 -3.748 16.346 1.00 94.06 90 VAL A N 1
ATOM 694 C CA . VAL A 1 90 ? -2.033 -3.915 16.469 1.00 94.06 90 VAL A CA 1
ATOM 695 C C . VAL A 1 90 ? -1.628 -5.386 16.274 1.00 94.06 90 VAL A C 1
ATOM 697 O O . VAL A 1 90 ? -0.603 -5.653 15.638 1.00 94.06 90 VAL A O 1
ATOM 700 N N . ASP A 1 91 ? -2.435 -6.335 16.753 1.00 93.12 91 ASP A N 1
ATOM 701 C CA . ASP A 1 91 ? -2.251 -7.774 16.524 1.00 93.12 91 ASP A CA 1
ATOM 702 C C . ASP A 1 91 ? -2.487 -8.160 15.063 1.00 93.12 91 ASP A C 1
ATOM 704 O O . ASP A 1 91 ? -1.662 -8.849 14.465 1.00 93.12 91 ASP A O 1
ATOM 708 N N . ALA A 1 92 ? -3.532 -7.614 14.433 1.00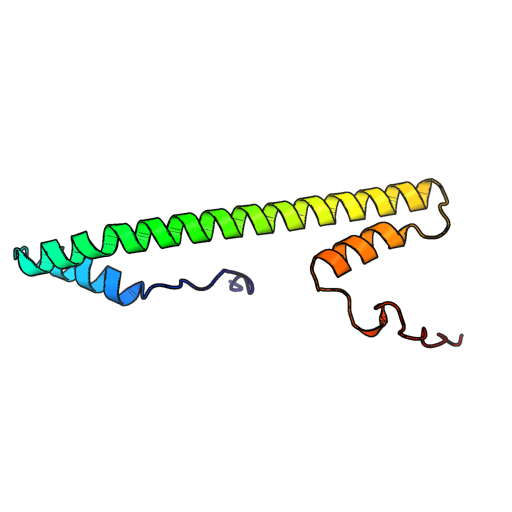 90.50 92 ALA A N 1
ATOM 709 C CA . ALA A 1 92 ? -3.813 -7.804 13.010 1.00 90.50 92 ALA A CA 1
ATOM 710 C C . ALA A 1 92 ? -2.668 -7.307 12.107 1.00 90.50 92 ALA A C 1
ATOM 712 O O . ALA A 1 92 ? -2.441 -7.849 11.023 1.00 90.50 92 ALA A O 1
ATOM 713 N N . ASN A 1 93 ? -1.901 -6.308 12.560 1.00 89.62 93 ASN A N 1
ATOM 714 C CA . ASN A 1 93 ? -0.686 -5.837 11.891 1.00 89.62 93 ASN A CA 1
ATOM 715 C C . ASN A 1 93 ? 0.584 -6.629 12.271 1.00 89.62 93 ASN A C 1
ATOM 717 O O . ASN A 1 93 ? 1.667 -6.321 11.769 1.00 89.62 93 ASN A O 1
ATOM 721 N N . GLY A 1 94 ? 0.483 -7.637 13.143 1.00 89.50 94 GLY A N 1
ATOM 722 C CA . GLY A 1 94 ? 1.606 -8.446 13.629 1.00 89.50 94 GLY A CA 1
ATOM 723 C C . GLY A 1 94 ? 2.589 -7.666 14.505 1.00 89.50 94 GLY A C 1
ATOM 724 O O . GLY A 1 94 ? 3.757 -8.038 14.618 1.00 89.50 94 GLY A O 1
ATOM 725 N N . GLN A 1 95 ? 2.143 -6.549 15.082 1.00 88.38 95 GLN A N 1
ATOM 726 C CA . GLN A 1 95 ? 2.971 -5.622 15.855 1.00 88.38 95 GLN A CA 1
ATOM 727 C C . GLN A 1 95 ? 2.688 -5.691 17.355 1.00 88.38 95 GLN A C 1
ATOM 729 O O . GLN A 1 95 ? 3.285 -4.932 18.123 1.00 88.38 95 GLN A O 1
ATOM 734 N N . LEU A 1 96 ? 1.809 -6.599 17.791 1.00 88.00 96 LEU A N 1
ATOM 735 C CA . LEU A 1 96 ? 1.511 -6.762 19.204 1.00 88.00 96 LEU A CA 1
ATOM 736 C C . LEU A 1 96 ? 2.748 -7.307 19.934 1.00 88.00 96 LEU A C 1
ATOM 738 O O . LEU A 1 96 ? 3.252 -8.387 19.601 1.00 88.00 96 LEU A O 1
ATOM 742 N N . PRO A 1 97 ? 3.281 -6.581 20.938 1.00 85.50 97 PRO A N 1
ATOM 743 C CA . PRO A 1 97 ? 4.407 -7.086 21.704 1.00 85.50 97 PRO A CA 1
ATOM 744 C C . PRO A 1 97 ? 4.016 -8.389 22.397 1.00 85.50 97 PRO A C 1
ATOM 746 O O . PRO A 1 97 ? 2.924 -8.497 22.951 1.00 85.50 97 PRO A O 1
ATOM 749 N N . HIS A 1 98 ? 4.936 -9.354 22.446 1.00 75.06 98 HIS A N 1
ATOM 750 C CA . HIS A 1 98 ? 4.643 -10.706 22.937 1.00 75.06 98 HIS A CA 1
ATOM 751 C C . HIS A 1 98 ? 4.085 -10.739 24.367 1.00 75.06 98 HIS A C 1
ATOM 753 O O . HIS A 1 98 ? 3.358 -11.658 24.702 1.00 75.06 98 HIS A O 1
ATOM 759 N N . ARG A 1 99 ? 4.358 -9.724 25.201 1.00 72.94 99 ARG A N 1
ATOM 760 C CA . ARG A 1 99 ? 3.780 -9.586 26.553 1.00 72.94 99 ARG A CA 1
ATOM 761 C C . ARG A 1 99 ? 2.247 -9.482 26.552 1.00 72.94 99 ARG A C 1
ATOM 763 O O . ARG A 1 99 ? 1.630 -9.805 27.560 1.00 72.94 99 ARG A O 1
ATOM 770 N N . TYR A 1 100 ? 1.657 -9.010 25.459 1.00 68.50 100 TYR A N 1
ATOM 771 C CA . TYR A 1 100 ? 0.223 -8.756 25.335 1.00 68.50 100 TYR A CA 1
ATOM 772 C C . TYR A 1 100 ? -0.502 -9.815 24.491 1.00 68.50 100 TYR A C 1
ATOM 774 O O . TYR A 1 100 ? -1.718 -9.737 24.358 1.00 68.50 100 TYR A O 1
ATOM 782 N N . ALA A 1 101 ? 0.216 -10.809 23.953 1.00 63.84 101 ALA A N 1
ATOM 783 C CA . ALA A 1 101 ? -0.377 -11.887 23.167 1.00 63.84 101 ALA A CA 1
ATOM 784 C C . ALA A 1 101 ? -1.210 -12.841 24.054 1.00 63.84 101 ALA A C 1
ATOM 786 O O . ALA A 1 101 ? -0.808 -13.117 25.195 1.00 63.84 101 ALA A O 1
ATOM 787 N N . PRO A 1 102 ? -2.336 -13.389 23.560 1.00 57.06 102 PRO A N 1
ATOM 788 C CA . PRO A 1 102 ? -3.186 -14.300 24.325 1.00 57.06 102 PRO A CA 1
ATOM 789 C C . PRO A 1 102 ? -2.402 -15.534 24.810 1.00 57.06 102 PRO A C 1
ATOM 791 O O . PRO A 1 102 ? -1.773 -16.239 24.027 1.00 57.06 102 PRO A O 1
ATOM 794 N N . GLY A 1 103 ? -2.415 -15.776 26.128 1.00 62.50 103 GLY A N 1
ATOM 795 C CA . GLY A 1 103 ? -1.639 -16.835 26.802 1.00 62.50 103 GLY A CA 1
ATOM 796 C C . GLY A 1 103 ? -0.418 -16.336 27.587 1.00 62.50 103 GLY A C 1
ATOM 797 O O . GLY A 1 103 ? 0.138 -17.068 28.409 1.00 62.50 103 GLY A O 1
ATOM 798 N N . SER A 1 104 ? -0.045 -15.070 27.413 1.00 55.12 104 SER A N 1
ATOM 799 C CA . SER A 1 104 ? 0.966 -14.393 28.226 1.00 55.12 104 SER A CA 1
ATOM 800 C C . SER A 1 104 ? 0.326 -13.964 29.543 1.00 55.12 104 SER A C 1
ATOM 802 O O . SER A 1 104 ? -0.536 -13.087 29.554 1.00 55.12 104 SER A O 1
ATOM 804 N N . ARG A 1 105 ? 0.692 -14.588 30.671 1.00 49.84 105 ARG A N 1
ATOM 805 C CA . ARG A 1 105 ? 0.218 -14.119 31.987 1.00 49.84 105 ARG A CA 1
ATOM 806 C C . ARG A 1 105 ? 0.623 -12.644 32.146 1.00 49.84 105 ARG A C 1
ATOM 808 O O . ARG A 1 105 ? 1.803 -12.343 31.943 1.00 49.84 105 ARG A O 1
ATOM 815 N N . PRO A 1 106 ? -0.293 -11.737 32.525 1.00 53.62 106 PRO A N 1
ATOM 816 C CA . PRO A 1 106 ? 0.102 -10.381 32.854 1.00 53.62 106 PRO A CA 1
ATOM 817 C C . PRO A 1 106 ? 1.063 -10.450 34.043 1.00 53.62 106 PRO A C 1
ATOM 819 O O . PRO A 1 106 ? 0.795 -11.144 35.026 1.00 53.62 106 PRO A O 1
ATOM 822 N N . VAL A 1 107 ? 2.203 -9.765 33.938 1.00 56.75 107 VAL A N 1
ATOM 823 C CA . VAL A 1 107 ? 3.031 -9.489 35.112 1.00 56.75 107 VAL A CA 1
ATOM 824 C C . VAL A 1 107 ? 2.199 -8.577 35.998 1.00 56.75 107 VAL A C 1
ATOM 826 O O . VAL A 1 107 ? 1.846 -7.475 35.580 1.00 56.75 107 VAL A O 1
ATOM 829 N N . ASP A 1 108 ? 1.863 -9.086 37.180 1.00 51.03 108 ASP A N 1
ATOM 830 C CA . ASP A 1 108 ? 1.260 -8.343 38.276 1.00 51.03 108 ASP A CA 1
ATOM 831 C C . ASP A 1 108 ? 2.115 -7.098 38.537 1.00 51.03 108 ASP A C 1
ATOM 833 O O . ASP A 1 108 ? 3.246 -7.181 39.026 1.00 51.03 108 ASP A O 1
ATOM 837 N N . GLY A 1 109 ? 1.616 -5.948 38.087 1.00 49.38 109 GLY A N 1
ATOM 838 C CA . GLY A 1 109 ? 2.205 -4.647 38.352 1.00 49.38 109 GLY A CA 1
ATOM 839 C C . GLY A 1 109 ? 1.939 -4.295 39.805 1.00 49.38 109 GLY A C 1
ATOM 840 O O . GLY A 1 109 ? 1.018 -3.541 40.103 1.00 49.38 109 GLY A O 1
ATOM 841 N N . GLY A 1 110 ? 2.719 -4.897 40.702 1.00 48.72 110 GLY A N 1
ATOM 842 C CA . GLY A 1 110 ? 2.722 -4.569 42.117 1.00 48.72 110 GLY A CA 1
ATOM 843 C C . GLY A 1 110 ? 3.015 -3.082 42.328 1.00 48.72 110 GLY A C 1
ATOM 844 O O . GLY A 1 110 ? 4.065 -2.611 41.900 1.00 48.72 110 GLY A O 1
ATOM 845 N N . ARG A 1 111 ? 2.027 -2.424 42.950 1.00 46.06 111 ARG A N 1
ATOM 846 C CA . ARG A 1 111 ? 1.988 -1.131 43.669 1.00 46.06 111 ARG A CA 1
ATOM 847 C C . ARG A 1 111 ? 3.175 -0.179 43.539 1.00 46.06 111 ARG A C 1
ATOM 849 O O . ARG A 1 111 ? 4.279 -0.532 44.004 1.00 46.06 111 ARG A O 1
#

Organism: NCBI:txid1490222

pLDDT: mean 87.34, std 16.35, range [36.16, 98.44]

Radius of gyration: 23.97 Å; chains: 1; bounding box: 45×31×75 Å

Foldseek 3Di:
DDDPPPQDDQPDDVVVLVVLVVCCVPVVDPVSVVVNVVCVVVVVVRVVVNVVVVVVVVVLVVQLVVLVVQLVVCVVVVPPCSCVSNQVSCVVVVNRDPCPDPPNDNDPPDD